Protein AF-A0A959HAQ7-F1 (afdb_monomer_lite)

Sequence (104 aa):
ARHDVSEEMMKTLEDYVLKLNQALGYDFNTVELAIRDGVPYAIDFCNPAPDADLHSVGQDNFEWVVEMAANYAIERALAQKDGEDNLTWGSFIRNAAGKPVMVD

Secondary structure (DSSP, 8-state):
------HHHHHHHHHHHHHHHHHHT-SS-EEEEEEETTEEEEEEEEESS----HHHH-HHHHHHHHHHHHHHHHHHHHT--TTS---TTHHHHHHHHSPP----

Foldseek 3Di:
DPPPQDPVNVVVVVVVLVCLCVLQQAPAWDWDWDDDPNDTDTPDTPGSPDPLDCVVPPDVSNVVVVVVVVVVVVVLVVPDDPPDDSGRNVVNCCVVVPDPPPDD

Radius of gyration: 17.45 Å; chains: 1; bounding box: 51×20×44 Å

pLDDT: mean 87.09, std 13.05, range [45.44, 97.69]

Structure (mmCIF, N/CA/C/O backbone):
data_AF-A0A959HAQ7-F1
#
_entry.id   AF-A0A959HAQ7-F1
#
loop_
_atom_site.group_PDB
_atom_site.id
_atom_site.type_symbol
_atom_site.label_atom_id
_atom_site.label_alt_id
_atom_site.label_comp_id
_atom_site.label_asym_id
_atom_site.label_entity_id
_atom_site.label_seq_id
_atom_site.pdbx_PDB_ins_code
_atom_site.Cartn_x
_atom_site.Cartn_y
_atom_site.Cartn_z
_atom_site.occupancy
_atom_site.B_iso_or_equiv
_atom_site.auth_seq_id
_atom_site.auth_comp_id
_atom_site.auth_asym_id
_atom_site.auth_atom_id
_atom_site.pdbx_PDB_model_num
ATOM 1 N N . ALA A 1 1 ? 19.646 -5.911 -12.662 1.00 47.94 1 ALA A N 1
ATOM 2 C CA . ALA A 1 1 ? 19.029 -5.730 -13.992 1.00 47.94 1 ALA A CA 1
ATOM 3 C C . ALA A 1 1 ? 19.151 -4.255 -14.389 1.00 47.94 1 ALA A C 1
ATOM 5 O O . ALA A 1 1 ? 19.558 -3.460 -13.550 1.00 47.94 1 ALA A O 1
ATOM 6 N N . ARG A 1 2 ? 18.901 -3.868 -15.649 1.00 47.44 2 ARG A N 1
ATOM 7 C CA . ARG A 1 2 ? 18.715 -2.442 -15.982 1.00 47.44 2 ARG A CA 1
ATOM 8 C C . ARG A 1 2 ? 17.291 -2.077 -15.575 1.00 47.44 2 ARG A C 1
ATOM 10 O O . ARG A 1 2 ? 16.356 -2.624 -16.145 1.00 47.44 2 ARG A O 1
ATOM 17 N N . HIS A 1 3 ? 17.160 -1.227 -14.566 1.00 65.12 3 HIS A N 1
ATOM 18 C CA . HIS A 1 3 ? 15.883 -0.802 -13.986 1.00 65.12 3 HIS A CA 1
ATOM 19 C C . HIS A 1 3 ? 15.497 0.605 -14.458 1.00 65.12 3 HIS A C 1
ATOM 21 O O . HIS A 1 3 ? 14.888 1.350 -13.701 1.00 65.12 3 HIS A O 1
ATOM 27 N N . ASP A 1 4 ? 15.876 0.993 -15.681 1.00 76.25 4 ASP A N 1
ATOM 28 C CA . ASP A 1 4 ? 15.476 2.290 -16.232 1.00 76.25 4 ASP A CA 1
ATOM 29 C C . ASP A 1 4 ? 13.995 2.237 -16.612 1.00 76.25 4 ASP A C 1
ATOM 31 O O . ASP A 1 4 ? 13.609 1.963 -17.749 1.00 76.25 4 ASP A O 1
ATOM 35 N N . VAL A 1 5 ? 13.159 2.449 -15.603 1.00 88.06 5 VAL A N 1
ATOM 36 C CA . VAL A 1 5 ? 11.732 2.689 -15.737 1.00 88.06 5 VAL A CA 1
ATOM 37 C C . VAL A 1 5 ? 11.567 4.196 -15.903 1.00 88.06 5 VAL A C 1
ATOM 39 O O . VAL A 1 5 ? 11.970 4.965 -15.036 1.00 88.06 5 VAL A O 1
ATOM 42 N N . SER A 1 6 ? 11.009 4.635 -17.033 1.00 93.44 6 SER A N 1
ATOM 43 C CA . SER A 1 6 ? 10.746 6.062 -17.270 1.00 93.44 6 SER A CA 1
ATOM 44 C C . SER A 1 6 ? 9.849 6.648 -16.177 1.00 93.44 6 SER A C 1
ATOM 46 O O . SER A 1 6 ? 8.992 5.934 -15.655 1.00 93.44 6 SER A O 1
ATOM 48 N N . GLU A 1 7 ? 9.951 7.950 -15.917 1.00 94.62 7 GLU A N 1
ATOM 49 C CA . GLU A 1 7 ? 9.060 8.654 -14.980 1.00 94.62 7 GLU A CA 1
ATOM 50 C C . GLU A 1 7 ? 7.571 8.445 -15.311 1.00 94.62 7 GLU A C 1
ATOM 52 O O . GLU A 1 7 ? 6.756 8.225 -14.417 1.00 94.62 7 GLU A O 1
ATOM 57 N N . GLU A 1 8 ? 7.214 8.435 -16.601 1.00 95.62 8 GLU A N 1
ATOM 58 C CA . GLU A 1 8 ? 5.847 8.160 -17.064 1.00 95.62 8 GLU A CA 1
ATOM 59 C C . GLU A 1 8 ? 5.376 6.750 -16.677 1.00 95.62 8 GLU A C 1
ATOM 61 O O . GLU A 1 8 ? 4.267 6.566 -16.168 1.00 95.62 8 GLU A O 1
ATOM 66 N N . MET A 1 9 ? 6.239 5.751 -16.869 1.00 95.31 9 MET A N 1
ATOM 67 C CA . MET A 1 9 ? 5.961 4.382 -16.447 1.00 95.31 9 MET A CA 1
ATOM 68 C C . MET A 1 9 ? 5.853 4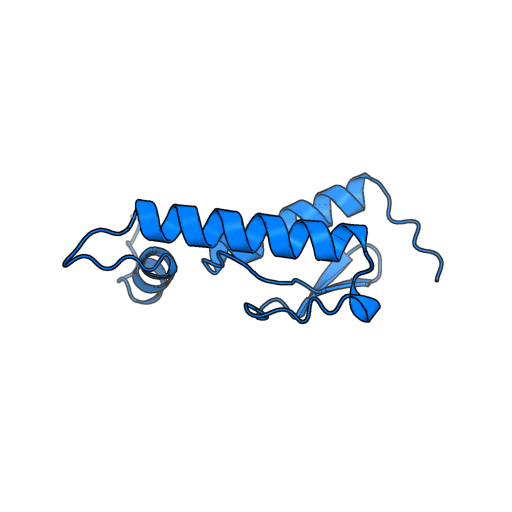.285 -14.923 1.00 95.31 9 MET A C 1
ATOM 70 O O . MET A 1 9 ? 4.890 3.701 -14.445 1.00 95.31 9 MET A O 1
ATOM 74 N N . MET A 1 10 ? 6.750 4.906 -14.149 1.00 95.50 10 MET A N 1
ATOM 75 C CA . MET A 1 10 ? 6.652 4.917 -12.681 1.00 95.50 10 MET A CA 1
ATOM 76 C C . MET A 1 10 ? 5.315 5.486 -12.200 1.00 95.50 10 MET A C 1
ATOM 78 O O . MET A 1 10 ? 4.654 4.874 -11.362 1.00 95.50 10 MET A O 1
ATOM 82 N N . LYS A 1 11 ? 4.864 6.592 -12.800 1.00 96.69 11 LYS A N 1
ATOM 83 C CA . LYS A 1 11 ? 3.551 7.178 -12.511 1.00 96.69 11 LYS A CA 1
ATOM 84 C C . LYS A 1 11 ? 2.396 6.241 -12.876 1.00 96.69 11 LYS A C 1
ATOM 86 O O . LYS A 1 11 ? 1.401 6.182 -12.162 1.00 96.69 11 LYS A O 1
ATOM 91 N N . THR A 1 12 ? 2.527 5.506 -13.979 1.00 96.94 12 THR A N 1
ATOM 92 C CA . THR A 1 12 ? 1.537 4.501 -14.395 1.00 96.94 12 THR A CA 1
ATOM 93 C C . THR A 1 12 ? 1.465 3.343 -13.398 1.00 96.94 12 THR A C 1
ATOM 95 O O . THR A 1 12 ? 0.371 2.926 -13.026 1.00 96.94 12 THR A O 1
ATOM 98 N N . LEU A 1 13 ? 2.615 2.845 -12.929 1.00 96.75 13 LEU A N 1
ATOM 99 C CA . LEU A 1 13 ? 2.676 1.790 -11.915 1.00 96.75 13 LEU A CA 1
ATOM 100 C C . LEU A 1 13 ? 2.031 2.256 -10.604 1.00 96.75 13 LEU A C 1
ATOM 102 O O . LEU A 1 13 ? 1.204 1.535 -10.057 1.00 96.75 13 LEU A O 1
ATOM 106 N N . GLU A 1 14 ? 2.351 3.466 -10.136 1.00 96.94 14 GLU A N 1
ATOM 107 C CA . GLU A 1 14 ? 1.756 4.050 -8.927 1.00 96.94 14 GLU A CA 1
ATOM 108 C C . GLU A 1 14 ? 0.226 4.155 -9.040 1.00 96.94 14 GLU A C 1
ATOM 110 O O . GLU A 1 14 ? -0.495 3.676 -8.163 1.00 96.94 14 GLU A O 1
ATOM 115 N N . ASP A 1 15 ? -0.282 4.694 -10.154 1.00 97.69 15 ASP A N 1
ATOM 116 C CA . ASP A 1 15 ? -1.722 4.785 -10.424 1.00 97.69 15 ASP A CA 1
ATOM 117 C C . ASP A 1 15 ? -2.400 3.404 -10.407 1.00 97.69 15 ASP A C 1
ATOM 119 O O . ASP A 1 15 ? -3.479 3.242 -9.833 1.00 97.69 15 ASP A O 1
ATOM 123 N N . TYR A 1 16 ? -1.763 2.381 -10.982 1.00 96.62 16 TYR A N 1
ATOM 124 C CA . TYR A 1 16 ? -2.304 1.019 -10.996 1.00 96.62 16 TYR A CA 1
ATOM 125 C C . TYR A 1 16 ? -2.325 0.393 -9.601 1.00 96.62 16 TYR A C 1
ATOM 127 O O . TYR A 1 16 ? -3.339 -0.194 -9.216 1.00 96.62 16 TYR A O 1
ATOM 135 N N . VAL A 1 17 ? -1.246 0.545 -8.827 1.00 96.00 17 VAL A N 1
ATOM 136 C CA . VAL A 1 17 ? -1.166 0.055 -7.443 1.00 96.00 17 VAL A CA 1
ATOM 137 C C . VAL A 1 17 ? -2.252 0.700 -6.584 1.00 96.00 17 VAL A C 1
ATOM 139 O O . VAL A 1 17 ? -2.964 -0.005 -5.866 1.00 96.00 17 VAL A O 1
ATOM 142 N N . LEU A 1 18 ? -2.435 2.019 -6.679 1.00 95.25 18 LEU A N 1
ATOM 143 C CA . LEU A 1 18 ? -3.467 2.726 -5.920 1.00 95.25 18 LEU A CA 1
ATOM 144 C C . LEU A 1 18 ? -4.874 2.283 -6.330 1.00 95.25 18 LEU A C 1
ATOM 146 O O . LEU A 1 18 ? -5.689 1.972 -5.461 1.00 95.25 18 LEU A O 1
ATOM 150 N N . LYS A 1 19 ? -5.151 2.182 -7.636 1.00 93.38 19 LYS A N 1
ATOM 151 C CA . LYS A 1 19 ? -6.452 1.719 -8.145 1.00 93.38 19 LYS A CA 1
ATOM 152 C C . LYS A 1 19 ? -6.793 0.312 -7.676 1.00 93.38 19 LYS A C 1
ATOM 154 O O . LYS A 1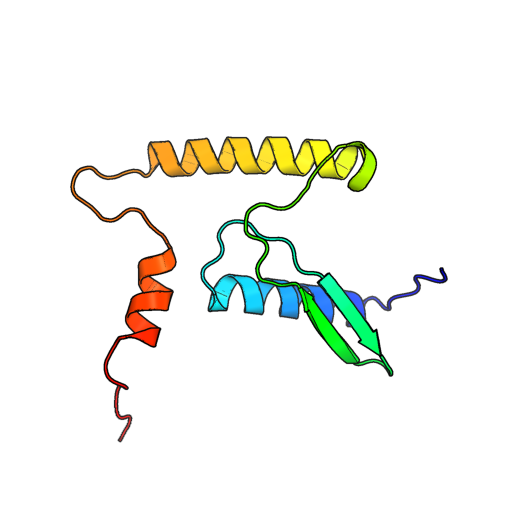 19 ? -7.924 0.088 -7.255 1.00 93.38 19 LYS A O 1
ATOM 159 N N . LEU A 1 20 ? -5.841 -0.622 -7.728 1.00 92.25 20 LEU A N 1
ATOM 160 C CA . LEU A 1 20 ? -6.047 -1.996 -7.263 1.00 92.25 20 LEU A CA 1
ATOM 161 C C . LEU A 1 20 ? -6.400 -2.028 -5.775 1.00 92.25 20 LEU A C 1
ATOM 163 O O . LEU A 1 20 ? -7.414 -2.612 -5.397 1.00 92.25 20 LEU A O 1
ATOM 167 N N . ASN A 1 21 ? -5.607 -1.352 -4.943 1.00 91.06 21 ASN A N 1
ATOM 168 C CA . ASN A 1 21 ? -5.830 -1.330 -3.500 1.00 91.06 21 ASN A CA 1
ATOM 169 C C . ASN A 1 21 ? -7.159 -0.675 -3.121 1.00 91.06 21 ASN A C 1
ATOM 171 O O . ASN A 1 21 ? -7.914 -1.234 -2.328 1.00 91.06 21 ASN A O 1
ATOM 175 N N . GLN A 1 22 ? -7.494 0.457 -3.740 1.00 88.62 22 GLN A N 1
ATOM 176 C CA . GLN A 1 22 ? -8.763 1.147 -3.506 1.00 88.62 22 GLN A CA 1
ATOM 177 C C . GLN A 1 22 ? -9.964 0.316 -3.966 1.00 88.62 22 GLN A C 1
ATOM 179 O O . GLN A 1 22 ? -10.966 0.244 -3.256 1.00 88.62 22 GLN A O 1
ATOM 184 N N . ALA A 1 23 ? -9.870 -0.327 -5.135 1.00 85.75 23 ALA A N 1
ATOM 185 C CA . ALA A 1 23 ? -10.950 -1.150 -5.670 1.00 85.75 23 ALA A CA 1
ATOM 186 C C . ALA A 1 23 ? -11.212 -2.396 -4.811 1.00 85.75 23 ALA A C 1
ATOM 188 O O . ALA A 1 23 ? -12.368 -2.781 -4.642 1.00 85.75 23 ALA A O 1
ATOM 189 N N . LEU A 1 24 ? -10.157 -3.007 -4.266 1.00 84.25 24 LEU A N 1
ATOM 190 C CA . LEU A 1 24 ? -10.244 -4.211 -3.433 1.00 84.25 24 LEU A CA 1
ATOM 191 C C . LEU A 1 24 ? -10.435 -3.903 -1.939 1.00 84.25 24 LEU A C 1
ATOM 193 O O . LEU A 1 24 ? -10.738 -4.807 -1.166 1.00 84.25 24 LEU A O 1
ATOM 197 N N . GLY A 1 25 ? -10.319 -2.636 -1.536 1.00 84.25 25 GLY A N 1
ATOM 198 C CA . GLY A 1 25 ? -10.511 -2.202 -0.153 1.00 84.25 25 GLY A CA 1
ATOM 199 C C . GLY A 1 25 ? -9.354 -2.576 0.774 1.00 84.25 25 GLY A C 1
ATOM 200 O O . GLY A 1 25 ? -9.579 -2.813 1.959 1.00 84.25 25 GLY A O 1
ATOM 201 N N . TYR A 1 26 ? -8.131 -2.654 0.248 1.00 88.12 26 TYR A N 1
ATOM 202 C CA . TYR A 1 26 ? -6.949 -2.914 1.061 1.00 88.12 26 TYR A CA 1
ATOM 203 C C . TYR A 1 26 ? -6.480 -1.651 1.779 1.00 88.12 26 TYR A C 1
ATOM 205 O O . TYR A 1 26 ? -6.217 -0.625 1.156 1.00 88.12 26 TYR A O 1
ATOM 213 N N . ASP A 1 27 ? -6.318 -1.771 3.094 1.00 87.69 27 ASP A N 1
ATOM 214 C CA . ASP A 1 27 ? -5.656 -0.766 3.928 1.00 87.69 27 ASP A CA 1
ATOM 215 C C . ASP A 1 27 ? -4.126 -0.872 3.851 1.00 87.69 27 ASP A C 1
ATOM 217 O O . ASP A 1 27 ? -3.411 0.120 3.961 1.00 87.69 27 ASP A O 1
ATOM 221 N N . PHE A 1 28 ? -3.627 -2.095 3.664 1.00 89.25 28 PHE A N 1
ATOM 222 C CA . PHE A 1 28 ? -2.214 -2.423 3.554 1.00 89.25 28 PHE A CA 1
ATOM 223 C C . PHE A 1 28 ? -2.060 -3.653 2.659 1.00 89.25 28 PHE A C 1
ATOM 225 O O . PHE A 1 28 ? -2.835 -4.603 2.785 1.00 89.25 28 PHE A O 1
ATOM 232 N N . ASN A 1 29 ? -1.116 -3.610 1.720 1.00 91.69 29 ASN A N 1
ATOM 233 C CA . ASN A 1 29 ? -0.913 -4.638 0.700 1.00 91.69 29 ASN A CA 1
ATOM 234 C C . ASN A 1 29 ? 0.429 -4.411 -0.006 1.00 91.69 29 ASN A C 1
ATOM 236 O O . ASN A 1 29 ? 0.854 -3.262 -0.152 1.00 91.69 29 ASN A O 1
ATOM 240 N N . THR A 1 30 ? 1.039 -5.468 -0.536 1.00 91.94 30 THR A N 1
ATOM 241 C CA . THR A 1 30 ? 2.041 -5.334 -1.602 1.00 91.94 30 THR A CA 1
ATOM 242 C C . THR A 1 30 ? 1.455 -5.699 -2.954 1.00 91.94 30 THR A C 1
ATOM 244 O O . THR A 1 30 ? 0.571 -6.544 -3.080 1.00 91.94 30 THR A O 1
ATOM 247 N N . VAL A 1 31 ? 1.959 -5.025 -3.987 1.00 93.75 31 VAL A N 1
ATOM 248 C CA . VAL A 1 31 ? 1.607 -5.302 -5.375 1.00 93.75 31 VAL A CA 1
ATOM 249 C C . VAL A 1 31 ? 2.889 -5.521 -6.158 1.00 93.75 31 VAL A C 1
ATOM 251 O O . VAL A 1 31 ? 3.769 -4.662 -6.195 1.00 93.75 31 VAL A O 1
ATOM 254 N N . GLU A 1 32 ? 2.967 -6.666 -6.813 1.00 93.50 32 GLU A N 1
ATOM 255 C CA . GLU A 1 32 ? 4.028 -7.026 -7.731 1.00 93.50 32 GLU A CA 1
ATOM 256 C C . GLU A 1 32 ? 3.555 -6.817 -9.168 1.00 93.50 32 GLU A C 1
ATOM 258 O O . GLU A 1 32 ? 2.504 -7.312 -9.595 1.00 93.50 32 GLU A O 1
ATOM 263 N N . LEU A 1 33 ? 4.362 -6.083 -9.932 1.00 94.38 33 LEU A N 1
ATOM 264 C CA . LEU A 1 33 ? 4.107 -5.786 -11.334 1.00 94.38 33 LEU A CA 1
ATOM 265 C C . LEU A 1 33 ? 5.279 -6.272 -12.191 1.00 94.38 33 LEU A C 1
ATOM 267 O O . LEU A 1 33 ? 6.442 -6.000 -11.892 1.00 94.38 33 LEU A O 1
ATOM 271 N N . ALA A 1 34 ? 4.967 -6.932 -13.303 1.00 94.06 34 ALA A N 1
ATOM 272 C CA . ALA A 1 34 ? 5.921 -7.251 -14.357 1.00 94.06 34 ALA A CA 1
ATOM 273 C C . ALA A 1 34 ? 5.667 -6.357 -15.575 1.00 94.06 34 ALA A C 1
ATOM 275 O O . ALA A 1 34 ? 4.532 -6.228 -16.026 1.00 94.06 34 ALA A O 1
ATOM 276 N N . ILE A 1 35 ? 6.717 -5.763 -16.143 1.00 93.69 35 ILE A N 1
ATOM 277 C CA . ILE A 1 35 ? 6.601 -4.957 -17.365 1.00 93.69 35 ILE A CA 1
ATOM 278 C C . ILE A 1 35 ? 7.002 -5.812 -18.563 1.00 93.69 35 ILE A C 1
ATOM 280 O O . ILE A 1 35 ? 8.116 -6.337 -18.618 1.00 93.69 35 ILE A O 1
ATOM 284 N N . ARG A 1 36 ? 6.113 -5.909 -19.552 1.00 93.50 36 ARG A N 1
ATOM 285 C CA . ARG A 1 36 ? 6.382 -6.568 -20.832 1.00 93.50 36 ARG A CA 1
ATOM 286 C C . ARG A 1 36 ? 5.915 -5.682 -21.976 1.00 93.50 36 ARG A C 1
ATOM 288 O O . ARG A 1 36 ? 4.758 -5.282 -22.003 1.00 93.50 36 ARG A O 1
ATOM 295 N N . ASP A 1 37 ? 6.822 -5.387 -22.907 1.00 93.06 37 ASP A N 1
ATOM 296 C CA . ASP A 1 37 ? 6.549 -4.574 -24.101 1.00 93.06 37 ASP A CA 1
ATOM 297 C C . ASP A 1 37 ? 5.906 -3.210 -23.772 1.00 93.06 37 ASP A C 1
ATOM 299 O O . ASP A 1 37 ? 5.016 -2.731 -24.468 1.00 93.06 37 ASP A O 1
ATOM 303 N N . GLY A 1 38 ? 6.346 -2.592 -22.668 1.00 91.81 38 GLY A N 1
ATOM 304 C CA . GLY A 1 38 ? 5.817 -1.311 -22.190 1.00 91.81 38 GLY A CA 1
ATOM 305 C C . GLY A 1 38 ? 4.465 -1.402 -21.476 1.00 91.81 38 GLY A C 1
ATOM 306 O O . GLY A 1 38 ? 3.867 -0.369 -21.201 1.00 91.81 38 GLY A O 1
ATOM 307 N N . VAL A 1 39 ? 3.981 -2.604 -21.155 1.00 94.31 39 VAL A N 1
ATOM 308 C CA . VAL A 1 39 ? 2.704 -2.817 -20.462 1.00 94.31 39 VAL A CA 1
ATOM 309 C C . VAL A 1 39 ? 2.951 -3.436 -19.080 1.00 94.31 39 VAL A C 1
ATOM 311 O O . VAL A 1 39 ? 3.604 -4.482 -19.004 1.00 94.31 39 VAL A O 1
ATOM 314 N N . PRO A 1 40 ? 2.450 -2.828 -17.987 1.00 95.62 40 PRO A N 1
ATOM 315 C CA . PRO A 1 40 ? 2.452 -3.439 -16.659 1.00 95.62 40 PRO A CA 1
ATOM 316 C C . PRO A 1 40 ? 1.412 -4.556 -16.528 1.00 95.62 40 PRO A C 1
ATOM 318 O O . PRO A 1 40 ? 0.254 -4.386 -16.903 1.00 95.62 40 PRO A O 1
ATOM 321 N N . TYR A 1 41 ? 1.809 -5.667 -15.919 1.00 95.81 41 TYR A N 1
ATOM 322 C CA . TYR A 1 41 ? 0.949 -6.793 -15.569 1.00 95.81 41 TYR A CA 1
ATOM 323 C C . TYR A 1 41 ? 1.034 -7.038 -14.068 1.00 95.81 41 TYR A C 1
ATOM 325 O O . TYR A 1 41 ? 2.131 -7.239 -13.550 1.00 95.81 41 TYR A O 1
ATOM 333 N N . ALA A 1 42 ? -0.108 -7.051 -13.382 1.00 95.00 42 ALA A N 1
ATOM 334 C CA . ALA A 1 42 ? -0.163 -7.463 -11.985 1.00 95.00 42 ALA A CA 1
ATOM 335 C C . ALA A 1 42 ? 0.035 -8.977 -11.881 1.00 95.00 42 ALA A C 1
ATOM 337 O O . ALA A 1 42 ? -0.692 -9.738 -12.522 1.00 95.00 42 ALA A O 1
ATOM 338 N N . ILE A 1 43 ? 1.041 -9.394 -11.112 1.00 95.25 43 ILE A N 1
ATOM 339 C CA . ILE A 1 43 ? 1.381 -10.812 -10.913 1.00 95.25 43 ILE A CA 1
ATOM 340 C C . ILE A 1 43 ? 0.990 -11.293 -9.518 1.00 95.25 43 ILE A C 1
ATOM 342 O O . ILE A 1 43 ? 0.492 -12.406 -9.384 1.00 95.25 43 ILE A O 1
ATOM 346 N N . ASP A 1 44 ? 1.122 -10.423 -8.520 1.00 92.75 44 ASP A N 1
ATOM 347 C CA . ASP A 1 44 ? 0.557 -10.600 -7.190 1.00 92.75 44 ASP A CA 1
ATOM 348 C C . ASP A 1 44 ? 0.028 -9.250 -6.709 1.00 92.75 44 ASP A C 1
ATOM 350 O O . ASP A 1 44 ? 0.692 -8.224 -6.823 1.00 92.75 44 ASP A O 1
ATOM 354 N N . PHE A 1 45 ? -1.211 -9.226 -6.248 1.00 91.94 45 PHE A N 1
ATOM 355 C CA . PHE A 1 45 ? -1.882 -8.021 -5.760 1.00 91.94 45 PHE A CA 1
ATOM 356 C C . PHE A 1 45 ? -2.829 -8.336 -4.600 1.00 91.94 45 PHE A C 1
ATOM 358 O O . PHE A 1 45 ? -3.654 -7.499 -4.2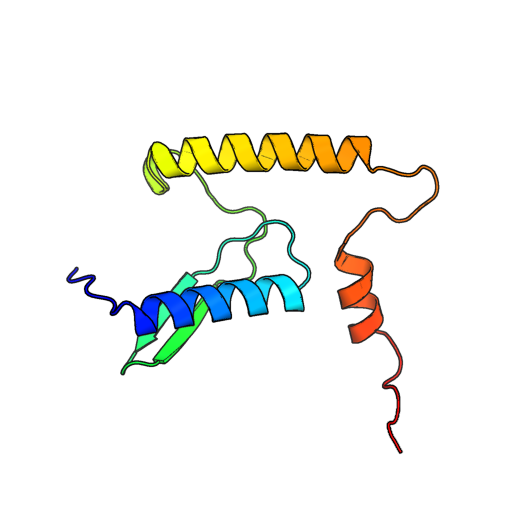27 1.00 91.94 45 PHE A O 1
ATOM 365 N N . CYS A 1 46 ? -2.719 -9.544 -4.041 1.00 89.25 46 CYS A N 1
ATOM 366 C CA . CYS A 1 46 ? -3.574 -10.054 -2.978 1.00 89.25 46 CYS A CA 1
ATOM 367 C C . CYS A 1 46 ? -2.735 -10.460 -1.761 1.00 89.25 46 CYS A C 1
ATOM 369 O O . CYS A 1 46 ? -2.969 -11.518 -1.172 1.00 89.25 46 CYS A O 1
ATOM 371 N N . ASN A 1 47 ? -1.784 -9.610 -1.367 1.00 87.69 47 ASN A N 1
ATOM 372 C CA . ASN A 1 47 ? -0.871 -9.853 -0.258 1.00 87.69 47 ASN A CA 1
ATOM 373 C C . ASN A 1 47 ? -1.063 -8.830 0.887 1.00 87.69 47 ASN A C 1
ATOM 375 O O . ASN A 1 47 ? -0.215 -7.959 1.102 1.00 87.69 47 ASN A O 1
ATOM 379 N N . PRO A 1 48 ? -2.169 -8.921 1.659 1.00 80.12 48 PRO A N 1
ATOM 380 C CA . PRO A 1 48 ? -2.493 -7.976 2.734 1.00 80.12 48 PRO A CA 1
ATOM 381 C C . PRO A 1 48 ? -1.662 -8.166 4.015 1.00 80.12 48 PRO A C 1
ATOM 383 O O . PRO A 1 48 ? -1.949 -7.556 5.044 1.00 80.12 48 PRO A O 1
ATOM 386 N N . ALA A 1 49 ? -0.653 -9.035 3.976 1.00 84.12 49 ALA A N 1
ATOM 387 C CA . ALA A 1 49 ? 0.301 -9.264 5.053 1.00 84.12 49 ALA A CA 1
ATOM 388 C C . ALA A 1 49 ? 1.696 -9.437 4.436 1.00 84.12 49 ALA A C 1
ATOM 390 O O . ALA A 1 49 ? 2.246 -10.541 4.458 1.00 84.12 49 ALA A O 1
ATOM 391 N N . PRO A 1 50 ? 2.236 -8.373 3.822 1.00 83.56 50 PRO A N 1
ATOM 392 C CA . PRO A 1 50 ? 3.460 -8.489 3.060 1.00 83.56 50 PRO A CA 1
ATOM 393 C C . PRO A 1 50 ? 4.635 -8.875 3.950 1.00 83.56 50 PRO A C 1
ATOM 395 O O . PRO A 1 50 ? 4.763 -8.397 5.080 1.00 83.56 50 PRO A O 1
ATOM 398 N N . ASP A 1 51 ? 5.517 -9.713 3.409 1.00 87.00 51 ASP A N 1
ATOM 399 C CA . ASP A 1 51 ? 6.832 -9.915 3.997 1.00 87.00 51 ASP A CA 1
ATOM 400 C C . ASP A 1 51 ? 7.629 -8.618 3.838 1.00 87.00 51 ASP A C 1
ATOM 402 O O . ASP A 1 51 ? 8.025 -8.230 2.737 1.00 87.00 51 ASP A O 1
ATOM 406 N N . ALA A 1 52 ? 7.807 -7.928 4.956 1.00 91.44 52 ALA A N 1
ATOM 407 C CA . ALA A 1 52 ? 8.598 -6.717 5.056 1.00 91.44 52 ALA A CA 1
ATOM 408 C C . ALA A 1 52 ? 9.863 -6.965 5.884 1.00 91.44 52 ALA A C 1
ATOM 410 O O . ALA A 1 52 ? 10.291 -6.071 6.602 1.00 91.44 52 ALA A O 1
ATOM 411 N N . ASP A 1 53 ? 10.449 -8.167 5.844 1.00 93.25 53 ASP A N 1
ATOM 412 C CA . ASP A 1 53 ? 11.713 -8.434 6.529 1.00 93.25 53 ASP A CA 1
ATOM 413 C C . ASP A 1 53 ? 12.812 -7.448 6.096 1.00 93.25 53 ASP A C 1
ATOM 415 O O . ASP A 1 53 ? 12.950 -7.102 4.917 1.00 93.25 53 ASP A O 1
ATOM 419 N N . LEU A 1 54 ? 13.627 -7.017 7.063 1.00 94.88 54 LEU A N 1
ATOM 420 C CA . LEU A 1 54 ? 14.685 -6.026 6.867 1.00 94.88 54 LEU A CA 1
ATOM 421 C C . LEU A 1 54 ? 15.655 -6.415 5.739 1.00 94.88 54 LEU A C 1
ATOM 423 O O . LEU A 1 54 ? 16.102 -5.550 4.982 1.00 94.88 54 LEU A O 1
ATOM 427 N N . HIS A 1 55 ? 15.983 -7.702 5.608 1.00 94.81 55 HIS A N 1
ATOM 428 C CA . HIS A 1 55 ? 16.888 -8.181 4.567 1.00 94.81 55 HIS A CA 1
ATOM 429 C C . HIS A 1 55 ? 16.249 -8.180 3.175 1.00 94.81 55 HIS A C 1
ATOM 431 O O . HIS A 1 55 ? 16.975 -8.107 2.182 1.00 94.81 55 HIS A O 1
ATOM 437 N N . SER A 1 56 ? 14.919 -8.235 3.103 1.00 90.75 56 SER A N 1
ATOM 438 C CA . SER A 1 56 ? 14.154 -8.229 1.856 1.00 90.75 56 SER A CA 1
ATOM 439 C C . SER A 1 56 ? 13.935 -6.811 1.331 1.00 90.75 56 SER A C 1
ATOM 441 O O . SER A 1 56 ? 14.187 -6.545 0.156 1.00 90.75 56 SER A O 1
ATOM 443 N N . VAL A 1 57 ? 13.489 -5.888 2.193 1.00 91.31 57 VAL A N 1
ATOM 444 C CA . VAL A 1 57 ? 13.068 -4.537 1.770 1.00 91.31 57 VAL A CA 1
ATOM 445 C C . VAL A 1 57 ? 14.124 -3.452 1.999 1.00 91.31 57 VAL A C 1
ATOM 447 O O . VAL A 1 57 ? 14.031 -2.376 1.407 1.00 91.31 57 VAL A O 1
ATOM 450 N N . GLY A 1 58 ? 15.153 -3.733 2.803 1.00 95.50 58 GLY A N 1
ATOM 451 C CA . GLY A 1 58 ? 16.184 -2.768 3.187 1.00 95.50 58 GLY A CA 1
ATOM 452 C C . GLY A 1 58 ? 15.745 -1.827 4.314 1.00 95.50 58 GLY A C 1
ATOM 453 O O . GLY A 1 58 ? 14.563 -1.723 4.633 1.00 95.50 58 GLY A O 1
ATOM 454 N N . GLN A 1 59 ? 16.717 -1.140 4.923 1.00 97.06 59 GLN A N 1
ATOM 455 C CA . GLN A 1 59 ? 16.522 -0.355 6.151 1.00 97.06 59 GLN A CA 1
ATOM 456 C C . GLN A 1 59 ? 15.444 0.725 6.012 1.00 97.06 59 GLN A C 1
ATOM 458 O O . GLN A 1 59 ? 14.498 0.730 6.791 1.00 97.06 59 GLN A O 1
ATOM 463 N N . ASP A 1 60 ? 15.554 1.590 5.003 1.00 97.19 60 ASP A N 1
ATOM 464 C CA . ASP A 1 60 ? 14.660 2.745 4.855 1.00 97.19 60 ASP A CA 1
ATOM 465 C C . ASP A 1 60 ? 13.194 2.314 4.679 1.00 97.19 60 ASP A C 1
ATOM 467 O O . ASP A 1 60 ? 12.289 2.868 5.303 1.00 97.19 60 ASP A O 1
ATOM 471 N N . ASN A 1 61 ? 12.951 1.276 3.871 1.00 94.62 61 ASN A N 1
ATOM 472 C CA . ASN A 1 61 ? 11.604 0.743 3.666 1.00 94.62 61 ASN A CA 1
ATOM 473 C C . ASN A 1 61 ? 11.094 0.008 4.907 1.00 94.62 61 ASN A C 1
ATOM 475 O O . ASN A 1 61 ? 9.915 0.115 5.232 1.00 94.62 61 ASN A O 1
ATOM 479 N N . PHE A 1 62 ? 11.963 -0.729 5.604 1.00 95.69 62 PHE A N 1
ATOM 480 C CA . PHE A 1 62 ? 11.607 -1.416 6.842 1.00 95.69 62 PHE A CA 1
ATOM 481 C C . PHE A 1 62 ? 11.148 -0.422 7.913 1.00 95.69 62 PHE A C 1
ATOM 483 O O . PHE A 1 62 ? 10.073 -0.584 8.489 1.00 95.69 62 PHE A O 1
ATOM 490 N N . GLU A 1 63 ? 11.939 0.627 8.150 1.00 97.19 63 GLU A N 1
ATOM 491 C CA . GLU A 1 63 ? 11.612 1.682 9.112 1.00 97.19 63 GLU A CA 1
ATOM 492 C C . GLU A 1 63 ? 10.291 2.363 8.755 1.00 97.19 63 GLU A C 1
ATOM 494 O O . GLU A 1 63 ? 9.415 2.484 9.613 1.00 97.19 63 GLU A O 1
ATOM 499 N N . TRP A 1 64 ? 10.110 2.714 7.478 1.00 96.06 64 TRP A N 1
ATOM 500 C CA . TRP A 1 64 ? 8.867 3.306 6.996 1.00 96.06 64 TRP A CA 1
ATOM 501 C C . TRP A 1 64 ? 7.661 2.382 7.207 1.00 96.06 64 TRP A C 1
ATOM 503 O O . TRP A 1 64 ? 6.640 2.827 7.730 1.00 96.06 64 TRP A O 1
ATOM 513 N N . VAL A 1 65 ? 7.765 1.094 6.854 1.00 94.81 65 VAL A N 1
ATOM 514 C CA . VAL A 1 65 ? 6.670 0.125 7.040 1.00 94.81 65 VAL A CA 1
ATOM 515 C C . VAL A 1 65 ? 6.299 0.008 8.516 1.00 94.81 65 VAL A C 1
ATOM 517 O O . VAL A 1 65 ? 5.114 0.058 8.847 1.00 94.81 65 VAL A O 1
ATOM 520 N N . VAL A 1 66 ? 7.287 -0.124 9.407 1.00 94.75 66 VAL A N 1
ATOM 521 C CA . VAL A 1 66 ? 7.047 -0.257 10.851 1.00 94.75 66 VAL A CA 1
ATOM 522 C C . VAL A 1 66 ? 6.365 0.989 11.408 1.00 94.75 66 VAL A C 1
ATOM 524 O O . VAL A 1 66 ? 5.357 0.870 12.107 1.00 94.75 66 VAL A O 1
ATOM 527 N N . GLU A 1 67 ? 6.882 2.177 11.088 1.00 97.19 67 GLU A N 1
ATOM 528 C CA . GLU A 1 67 ? 6.317 3.439 11.563 1.00 97.19 67 GLU A CA 1
ATOM 529 C C . GLU A 1 67 ? 4.887 3.644 11.047 1.00 97.19 67 GLU A C 1
ATOM 531 O O . GLU A 1 67 ? 3.974 3.923 11.830 1.00 97.19 67 GLU A O 1
ATOM 536 N N . MET A 1 68 ? 4.661 3.445 9.748 1.00 95.88 68 MET A N 1
ATOM 537 C CA . MET A 1 68 ? 3.347 3.634 9.138 1.00 95.88 68 MET A CA 1
ATOM 538 C C . MET A 1 68 ? 2.322 2.623 9.644 1.00 95.88 68 MET A C 1
ATOM 540 O O . MET A 1 68 ? 1.200 3.014 9.966 1.00 95.88 68 MET A O 1
ATOM 544 N N . ALA A 1 69 ? 2.692 1.347 9.775 1.00 93.75 69 ALA A N 1
ATOM 545 C CA . ALA A 1 69 ? 1.795 0.322 10.301 1.00 93.75 69 ALA A CA 1
ATOM 546 C C . ALA A 1 69 ? 1.431 0.586 11.771 1.00 93.75 69 ALA A C 1
ATOM 548 O O . ALA A 1 69 ? 0.266 0.443 12.151 1.00 93.75 69 ALA A O 1
ATOM 549 N N . ALA A 1 70 ? 2.395 1.015 12.594 1.00 96.44 70 ALA A N 1
ATOM 550 C CA . ALA A 1 70 ? 2.149 1.361 13.991 1.00 96.44 70 ALA A CA 1
ATOM 551 C C . ALA A 1 70 ? 1.220 2.577 14.123 1.00 96.44 70 ALA A C 1
ATOM 553 O O . ALA A 1 70 ? 0.229 2.521 14.857 1.00 96.44 70 ALA A O 1
ATOM 554 N N . ASN A 1 71 ? 1.496 3.650 13.376 1.00 97.56 71 ASN A N 1
ATOM 555 C CA . ASN A 1 71 ? 0.659 4.848 13.362 1.00 97.56 71 ASN A CA 1
ATOM 556 C C . ASN A 1 71 ? -0.760 4.530 12.880 1.00 97.56 71 ASN A C 1
ATOM 558 O O . ASN A 1 71 ? -1.729 4.944 13.518 1.00 97.56 71 ASN A O 1
ATOM 562 N N . TYR A 1 72 ? -0.889 3.733 11.817 1.00 93.94 72 TYR A N 1
ATOM 563 C CA . TYR A 1 72 ? -2.189 3.321 11.305 1.00 93.94 72 TYR A CA 1
ATOM 564 C C . TYR A 1 72 ? -2.967 2.486 12.327 1.00 93.94 72 TYR A C 1
ATOM 566 O O . TYR A 1 72 ? -4.138 2.753 12.580 1.00 93.94 72 TYR A O 1
ATOM 574 N N . ALA A 1 73 ? -2.326 1.520 12.992 1.00 94.06 73 ALA A N 1
ATOM 575 C CA . ALA A 1 73 ? -2.975 0.727 14.036 1.00 94.06 73 ALA A CA 1
ATOM 576 C C . ALA A 1 73 ? -3.500 1.598 15.194 1.00 94.06 73 ALA A C 1
ATOM 578 O O . ALA A 1 73 ? -4.611 1.372 15.681 1.00 94.06 73 ALA A O 1
ATOM 579 N N . ILE A 1 74 ? -2.738 2.620 15.603 1.00 97.44 74 ILE A N 1
ATOM 580 C CA . ILE A 1 74 ? -3.169 3.597 16.612 1.00 97.44 74 ILE A CA 1
ATOM 581 C C . ILE A 1 74 ? -4.365 4.408 16.102 1.00 97.44 74 ILE A C 1
ATOM 583 O O . ILE A 1 74 ? -5.356 4.539 16.821 1.00 97.44 74 ILE A O 1
ATOM 587 N N . GLU A 1 75 ? -4.313 4.914 14.868 1.00 95.88 75 GLU A N 1
ATOM 588 C CA . GLU A 1 75 ? -5.421 5.649 14.248 1.00 95.88 75 GLU A CA 1
ATOM 589 C C . GLU A 1 75 ? -6.708 4.814 14.241 1.00 95.88 75 GLU A C 1
ATOM 591 O O . GLU A 1 75 ? -7.761 5.288 14.671 1.00 95.88 75 GLU A O 1
ATOM 596 N N . ARG A 1 76 ? -6.620 3.539 13.840 1.00 93.50 76 ARG A N 1
ATOM 597 C CA . ARG A 1 76 ? -7.763 2.614 13.839 1.00 93.50 76 ARG A CA 1
ATOM 598 C C . ARG A 1 76 ? -8.306 2.347 15.235 1.00 93.50 76 ARG A C 1
ATOM 600 O O . ARG A 1 76 ? -9.522 2.288 15.393 1.00 93.50 76 ARG A O 1
ATOM 607 N N . ALA A 1 77 ? -7.437 2.212 16.234 1.00 95.19 77 ALA A N 1
ATOM 608 C CA . ALA A 1 77 ? -7.858 2.034 17.619 1.00 95.19 77 ALA A CA 1
ATOM 609 C C . ALA A 1 77 ? -8.580 3.278 18.164 1.00 95.19 77 ALA A C 1
ATOM 611 O O . ALA A 1 77 ? -9.593 3.147 18.845 1.00 95.19 77 ALA A O 1
ATOM 612 N N . LEU A 1 78 ? -8.098 4.480 17.834 1.00 97.06 78 LEU A N 1
ATOM 613 C CA . LEU A 1 78 ? -8.722 5.744 18.237 1.00 97.06 78 LEU A CA 1
ATOM 614 C C . LEU A 1 78 ? -10.046 6.014 17.508 1.00 97.06 78 LEU A C 1
ATOM 616 O O . LEU A 1 78 ? -10.950 6.610 18.089 1.00 97.06 78 LEU A O 1
ATOM 620 N N . ALA A 1 79 ? -10.162 5.591 16.248 1.00 94.56 79 ALA A N 1
ATOM 621 C CA . ALA A 1 79 ? -11.368 5.745 15.438 1.00 94.56 79 ALA A CA 1
ATOM 622 C C . ALA A 1 79 ? -12.438 4.674 15.715 1.00 94.56 79 ALA A C 1
ATOM 624 O O . ALA A 1 79 ? -13.538 4.764 15.163 1.00 94.56 79 ALA A O 1
ATOM 625 N N . GLN A 1 80 ? -12.126 3.664 16.532 1.00 95.69 80 GLN A N 1
ATOM 626 C CA . GLN A 1 80 ? -13.024 2.552 16.805 1.00 95.69 80 GLN A CA 1
ATOM 627 C C . GLN A 1 80 ? -14.315 3.032 17.476 1.00 95.69 80 GLN A C 1
ATOM 629 O O . GLN A 1 80 ? -14.305 3.838 18.408 1.00 95.69 80 GLN A O 1
ATOM 634 N N . LYS A 1 81 ? -15.442 2.503 16.999 1.00 95.50 81 LYS A N 1
ATOM 635 C CA . LYS A 1 81 ? -16.770 2.752 17.563 1.00 95.50 81 LYS A CA 1
ATOM 636 C C . LYS A 1 81 ? -17.393 1.461 18.056 1.00 95.50 81 LYS A C 1
ATOM 638 O O . LYS A 1 81 ? -17.545 0.506 17.290 1.00 95.50 81 LYS A O 1
ATOM 643 N N . ASP A 1 82 ? -17.758 1.446 19.332 1.00 95.44 82 ASP A N 1
ATOM 644 C CA . ASP A 1 82 ? -18.394 0.290 19.950 1.00 95.44 82 ASP A CA 1
ATOM 645 C C . ASP A 1 82 ? -19.754 -0.019 19.309 1.00 95.44 82 ASP A C 1
ATOM 647 O O . ASP A 1 82 ? -20.522 0.881 18.968 1.00 95.44 82 ASP A O 1
ATOM 651 N N . GLY A 1 83 ? -20.033 -1.307 19.112 1.00 92.62 83 GLY A N 1
ATOM 652 C CA . GLY A 1 83 ? -21.257 -1.784 18.463 1.00 92.62 83 GLY A CA 1
ATOM 653 C C . GLY A 1 83 ? -21.359 -1.560 16.945 1.00 92.62 83 GLY A C 1
ATOM 654 O O . GLY A 1 83 ? -22.363 -1.967 16.361 1.00 92.62 83 GLY A O 1
ATOM 655 N N . GLU A 1 84 ? -20.356 -0.962 16.291 1.00 90.25 84 GLU A N 1
ATOM 656 C CA . GLU A 1 84 ? -20.320 -0.773 14.831 1.00 90.25 84 GLU A CA 1
ATOM 657 C C . GLU A 1 84 ? -19.351 -1.744 14.131 1.00 90.25 84 GLU A C 1
ATOM 659 O O . GLU A 1 84 ? -18.370 -2.222 14.710 1.00 90.25 84 GLU A O 1
ATOM 664 N N . ASP A 1 85 ? -19.602 -2.012 12.844 1.00 84.19 85 ASP A N 1
ATOM 665 C CA . ASP A 1 85 ? -18.615 -2.655 11.975 1.00 84.19 85 ASP A CA 1
ATOM 666 C C . ASP A 1 85 ? -17.538 -1.631 11.596 1.00 84.19 85 ASP A C 1
ATOM 668 O O . ASP A 1 85 ? -17.786 -0.675 10.861 1.00 84.19 85 ASP A O 1
ATOM 672 N N . ASN A 1 86 ? -16.337 -1.836 12.132 1.00 85.25 86 ASN A N 1
ATOM 673 C CA . ASN A 1 86 ? -15.188 -0.964 11.923 1.00 85.25 86 ASN A CA 1
ATOM 674 C C . ASN A 1 86 ? -14.287 -1.455 10.772 1.00 85.25 86 ASN A C 1
ATOM 676 O O . ASN A 1 86 ? -13.195 -0.916 10.587 1.00 85.25 86 ASN A O 1
ATOM 680 N N . LEU A 1 87 ? -14.696 -2.481 10.014 1.00 80.25 87 LEU A N 1
ATOM 681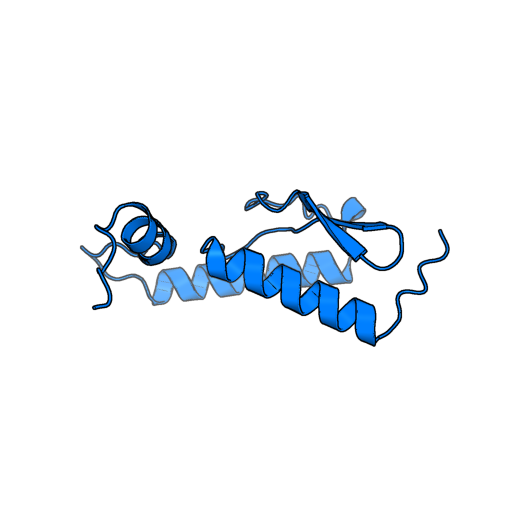 C CA . LEU A 1 87 ? -13.950 -2.995 8.867 1.00 80.25 87 LEU A CA 1
ATOM 682 C C . LEU A 1 87 ? -14.166 -2.116 7.625 1.00 80.25 87 LEU A C 1
ATOM 684 O O . LEU A 1 87 ? -15.272 -1.688 7.297 1.00 80.25 87 LEU A O 1
ATOM 688 N N . THR A 1 88 ? -13.094 -1.881 6.876 1.00 75.75 88 THR A N 1
ATOM 689 C CA . THR A 1 88 ? -13.090 -1.097 5.623 1.00 75.75 88 THR A CA 1
ATOM 690 C C . THR A 1 88 ? -13.656 -1.862 4.427 1.00 75.75 88 THR A C 1
ATOM 692 O O . THR A 1 88 ? -14.206 -1.264 3.498 1.00 75.75 88 THR A O 1
ATOM 695 N N . TRP A 1 89 ? -13.634 -3.195 4.495 1.00 72.00 89 TRP A N 1
ATOM 696 C CA . TRP A 1 89 ? -14.139 -4.112 3.468 1.00 72.00 89 TRP A CA 1
ATOM 697 C C . TRP A 1 89 ? -15.639 -3.989 3.208 1.00 72.00 89 TRP A C 1
ATOM 699 O O . TRP A 1 89 ? -16.128 -4.441 2.169 1.00 72.00 89 TRP A O 1
ATOM 709 N N . GLY A 1 90 ? -16.383 -3.356 4.120 1.00 67.00 90 GLY A N 1
ATOM 710 C CA . GLY A 1 90 ? -17.823 -3.191 3.993 1.00 67.00 90 GLY A CA 1
ATOM 711 C C . GLY A 1 90 ? -18.234 -2.569 2.655 1.00 67.00 90 GLY A C 1
ATOM 712 O O . GLY A 1 90 ? -19.233 -2.990 2.084 1.00 67.00 90 GLY A O 1
ATOM 713 N N . SER A 1 91 ? -17.473 -1.613 2.110 1.00 68.19 91 SER A N 1
ATOM 714 C CA . SER A 1 91 ? -17.805 -0.991 0.816 1.00 68.19 91 SER A CA 1
ATOM 715 C C . SER A 1 91 ? -17.609 -1.945 -0.360 1.00 68.19 91 SER A C 1
ATOM 717 O O . SER A 1 91 ? -18.492 -2.036 -1.211 1.00 68.19 91 SER A O 1
ATOM 719 N N . PHE A 1 92 ? -16.506 -2.697 -0.376 1.00 71.12 92 PHE A N 1
ATOM 720 C CA . PHE A 1 92 ? -16.254 -3.713 -1.398 1.00 71.12 92 PHE A CA 1
ATOM 721 C C . PHE A 1 92 ? -17.345 -4.792 -1.380 1.00 71.12 92 PHE A C 1
ATOM 723 O O . PHE A 1 92 ? -17.986 -5.037 -2.400 1.00 71.12 92 PHE A O 1
ATOM 730 N N . ILE A 1 93 ? -17.637 -5.368 -0.208 1.00 73.88 93 ILE A N 1
ATOM 731 C CA . ILE A 1 93 ? -18.660 -6.413 -0.066 1.00 73.88 93 ILE A CA 1
ATOM 732 C C . ILE A 1 93 ? -20.057 -5.881 -0.395 1.00 73.88 93 ILE A C 1
ATOM 734 O O . ILE A 1 93 ? -20.813 -6.564 -1.080 1.00 73.88 93 ILE A O 1
ATOM 738 N N . ARG A 1 94 ? -20.412 -4.658 0.023 1.00 73.56 94 ARG A N 1
ATOM 739 C CA . ARG A 1 94 ? -21.701 -4.043 -0.341 1.00 73.56 94 ARG A CA 1
ATOM 740 C C . ARG A 1 94 ? -21.852 -3.865 -1.847 1.00 73.56 94 ARG A C 1
ATOM 742 O O . ARG A 1 94 ? -22.938 -4.109 -2.358 1.00 73.56 94 ARG A O 1
ATOM 749 N N . ASN A 1 95 ? -20.793 -3.47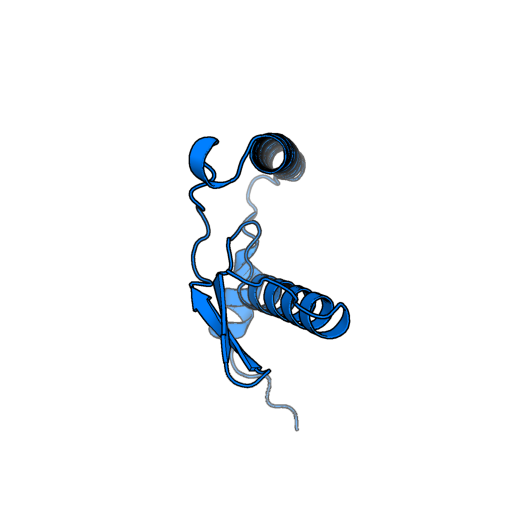4 -2.549 1.00 73.56 95 ASN A N 1
ATOM 750 C CA . ASN A 1 95 ? -20.830 -3.342 -4.004 1.00 73.56 95 ASN A CA 1
ATOM 751 C C . ASN A 1 95 ? -20.876 -4.7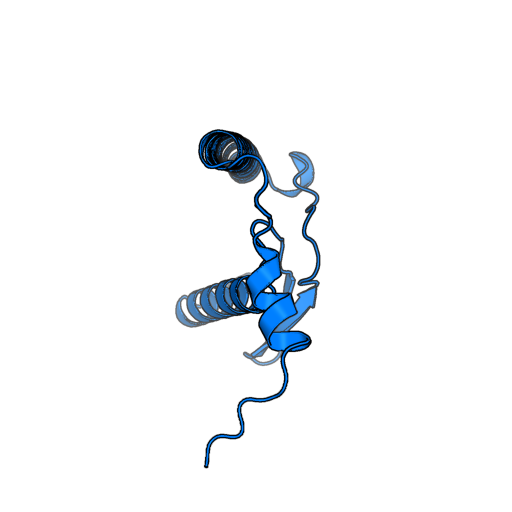09 -4.701 1.00 73.56 95 ASN A C 1
ATOM 753 O O . ASN A 1 95 ? -21.596 -4.868 -5.680 1.00 73.56 95 ASN A O 1
ATOM 757 N N . ALA A 1 96 ? -20.142 -5.699 -4.188 1.00 76.19 96 ALA A N 1
ATOM 758 C CA . ALA A 1 96 ? -20.068 -7.034 -4.776 1.00 76.19 96 ALA A CA 1
ATOM 759 C C . ALA A 1 96 ? -21.332 -7.882 -4.531 1.00 76.19 96 ALA A C 1
ATOM 761 O O . ALA A 1 96 ? -21.739 -8.648 -5.401 1.00 76.19 96 ALA A O 1
ATOM 762 N N . ALA A 1 97 ? -21.946 -7.762 -3.350 1.00 79.94 97 ALA A N 1
ATOM 763 C CA . ALA A 1 97 ? -23.134 -8.518 -2.944 1.00 79.94 97 ALA A CA 1
ATOM 764 C C . ALA A 1 97 ? -24.443 -7.719 -3.080 1.00 79.94 97 ALA A C 1
ATOM 766 O O . ALA A 1 97 ? -25.535 -8.285 -2.979 1.00 79.94 97 ALA A O 1
ATOM 767 N N . GLY A 1 98 ? -24.350 -6.402 -3.280 1.00 69.56 98 GLY A N 1
ATOM 768 C CA . GLY A 1 98 ? -25.491 -5.540 -3.555 1.00 69.56 98 GLY A CA 1
ATOM 769 C C . GLY A 1 98 ? -26.123 -5.875 -4.902 1.00 69.56 98 GLY A C 1
ATOM 770 O O . GLY A 1 98 ? -25.442 -6.248 -5.856 1.00 69.56 98 GLY A O 1
ATOM 771 N N . LYS A 1 99 ? -27.451 -5.743 -5.001 1.00 60.22 99 LYS A N 1
ATOM 772 C CA . LYS A 1 99 ? -28.128 -5.839 -6.301 1.00 60.22 99 LYS A CA 1
ATOM 773 C C . LYS A 1 99 ? -27.574 -4.745 -7.223 1.00 60.22 99 LYS A C 1
ATOM 775 O O . LYS A 1 99 ? -27.434 -3.617 -6.748 1.00 60.22 99 LYS A O 1
ATOM 780 N N . PRO A 1 100 ? -27.313 -5.033 -8.512 1.00 58.69 100 PRO A N 1
ATOM 781 C CA . PRO A 1 100 ? -26.917 -4.001 -9.458 1.00 58.69 100 PRO A CA 1
ATOM 782 C C . PRO A 1 100 ? -27.945 -2.873 -9.408 1.00 58.69 100 PRO A C 1
ATOM 784 O O . PRO A 1 100 ? -29.148 -3.129 -9.526 1.00 58.69 100 PRO A O 1
ATOM 787 N N . VAL A 1 101 ? -27.488 -1.637 -9.209 1.00 57.59 101 VAL A N 1
ATOM 788 C CA . VAL A 1 101 ? -28.334 -0.480 -9.485 1.00 57.59 101 VAL A CA 1
ATOM 789 C C . VAL A 1 101 ? -28.504 -0.472 -10.996 1.00 57.59 101 VAL A C 1
ATOM 791 O O . VAL A 1 101 ? -27.560 -0.187 -11.729 1.00 57.59 101 VAL A O 1
ATOM 794 N N . MET A 1 102 ? -29.684 -0.883 -11.455 1.00 46.06 102 MET A N 1
ATOM 795 C CA . MET A 1 102 ? -30.081 -0.710 -12.845 1.00 46.06 102 MET A CA 1
ATOM 796 C C . MET A 1 102 ? -30.113 0.796 -13.087 1.00 46.06 102 MET A C 1
ATOM 798 O O . MET A 1 102 ? -30.901 1.506 -12.464 1.00 46.06 102 MET A O 1
ATOM 802 N N . VAL A 1 103 ? -29.179 1.280 -13.897 1.00 46.66 103 VAL A N 1
ATOM 803 C CA . VAL A 1 103 ? -29.211 2.648 -14.399 1.00 46.66 103 VAL A CA 1
ATOM 804 C C . VAL A 1 103 ? -30.068 2.591 -15.657 1.00 46.66 103 VAL A C 1
ATOM 806 O O . VAL A 1 103 ? -29.692 1.897 -16.603 1.00 46.66 103 VAL A O 1
ATOM 809 N N . ASP A 1 104 ? -31.241 3.220 -15.597 1.00 45.44 104 ASP A N 1
ATOM 810 C CA . ASP A 1 104 ? -32.133 3.416 -16.746 1.00 45.44 104 ASP A CA 1
ATOM 811 C C . ASP A 1 104 ? -31.475 4.287 -17.831 1.00 45.44 104 ASP A C 1
ATOM 813 O O . ASP A 1 104 ? -30.719 5.224 -17.471 1.00 45.44 104 ASP A O 1
#